Protein AF-A0A7R9JFX6-F1 (afdb_monomer_lite)

Sequence (101 aa):
MAGAFFQGQIEQPVRGLTSLITHQDVPVLVAINAHGVYIIDDIQCTLLLGLKYEEMSWDFAKPSQEDNLECLPCIFIQFMVLDILVLAFFARAALKWLLTT

Structure (mmCIF, N/CA/C/O backbone):
data_AF-A0A7R9JFX6-F1
#
_entry.id   AF-A0A7R9JFX6-F1
#
loop_
_atom_site.group_PDB
_atom_site.id
_atom_site.type_symbol
_atom_site.label_atom_id
_atom_site.label_alt_id
_atom_site.label_comp_id
_atom_site.label_asym_id
_atom_site.label_entity_id
_atom_site.label_seq_id
_atom_site.pdbx_PDB_ins_code
_atom_site.Cartn_x
_atom_site.Cartn_y
_atom_site.Cartn_z
_atom_site.occupancy
_atom_site.B_iso_or_equiv
_atom_site.auth_seq_id
_atom_site.auth_comp_id
_atom_site.auth_asym_id
_atom_site.auth_atom_id
_atom_site.pdbx_PDB_model_num
ATOM 1 N N . MET A 1 1 ? -19.668 -11.010 -3.578 1.00 52.00 1 MET A N 1
ATOM 2 C CA . MET A 1 1 ? -18.905 -9.795 -3.928 1.00 52.00 1 MET A CA 1
ATOM 3 C C . MET A 1 1 ? -17.453 -10.219 -4.043 1.00 52.00 1 MET A C 1
ATOM 5 O O . MET A 1 1 ? -16.956 -10.808 -3.093 1.00 52.00 1 MET A O 1
ATOM 9 N N . ALA A 1 2 ? -16.841 -10.077 -5.218 1.00 79.44 2 ALA A N 1
ATOM 10 C CA . ALA A 1 2 ? -15.463 -10.507 -5.446 1.00 79.44 2 ALA A CA 1
ATOM 11 C C . ALA A 1 2 ? -14.489 -9.406 -4.999 1.00 79.44 2 ALA A C 1
ATOM 13 O O . ALA A 1 2 ? -14.782 -8.223 -5.160 1.00 79.44 2 ALA A O 1
ATOM 14 N N . GLY A 1 3 ? -13.359 -9.807 -4.426 1.00 82.75 3 GLY A N 1
ATOM 15 C CA . GLY A 1 3 ? -12.227 -8.941 -4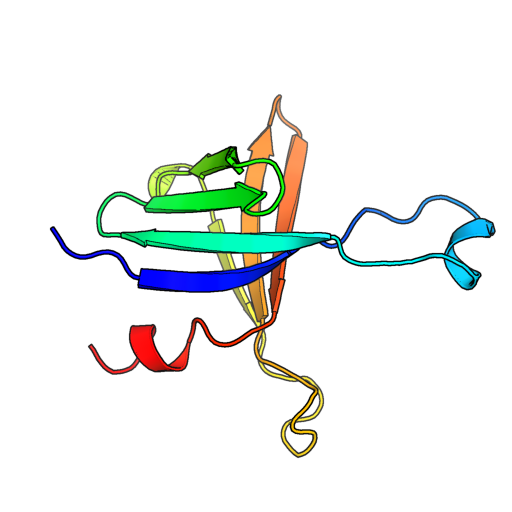.113 1.00 82.75 3 GLY A CA 1
ATOM 16 C C . GLY A 1 3 ? -10.953 -9.575 -4.656 1.00 82.75 3 GLY A C 1
ATOM 17 O O . GLY A 1 3 ? -10.898 -10.793 -4.835 1.00 82.75 3 GLY A O 1
ATOM 18 N N . ALA A 1 4 ? -9.958 -8.750 -4.945 1.00 87.50 4 ALA A N 1
ATOM 19 C CA . ALA A 1 4 ? -8.652 -9.186 -5.409 1.00 87.50 4 ALA A CA 1
ATOM 20 C C . ALA A 1 4 ? -7.618 -8.992 -4.299 1.00 87.50 4 ALA A C 1
ATOM 22 O O . ALA A 1 4 ? -7.708 -8.048 -3.514 1.00 87.50 4 ALA A O 1
ATOM 23 N N . PHE A 1 5 ? -6.643 -9.895 -4.249 1.00 87.56 5 PHE A N 1
ATOM 24 C CA . PHE A 1 5 ? -5.532 -9.844 -3.308 1.00 87.56 5 PHE A CA 1
ATOM 25 C C . PHE A 1 5 ? -4.225 -9.694 -4.081 1.00 87.56 5 PHE A C 1
ATOM 27 O O . PHE A 1 5 ? -4.014 -10.376 -5.086 1.00 87.56 5 PHE A O 1
ATOM 34 N N . PHE A 1 6 ? -3.352 -8.820 -3.597 1.00 85.94 6 PHE A N 1
ATOM 35 C CA . PHE A 1 6 ? -2.066 -8.500 -4.200 1.00 85.94 6 PHE A CA 1
ATOM 36 C C . PHE A 1 6 ? -0.978 -8.531 -3.138 1.00 85.94 6 PHE A C 1
ATOM 38 O O . PHE A 1 6 ? -1.218 -8.197 -1.983 1.00 85.94 6 PHE A O 1
ATOM 45 N N . GLN A 1 7 ? 0.226 -8.911 -3.541 1.00 84.62 7 GLN A N 1
ATOM 46 C CA . GLN A 1 7 ? 1.403 -8.748 -2.697 1.00 84.62 7 GLN A CA 1
ATOM 47 C C . GLN A 1 7 ? 1.872 -7.298 -2.804 1.00 84.62 7 GLN A C 1
ATOM 49 O O . GLN A 1 7 ? 1.953 -6.758 -3.906 1.00 84.62 7 GLN A O 1
ATOM 54 N N . GLY A 1 8 ? 2.156 -6.671 -1.672 1.00 80.88 8 GLY A N 1
ATOM 55 C CA . GLY A 1 8 ? 2.662 -5.309 -1.585 1.00 80.88 8 GLY A CA 1
ATOM 56 C C . GLY A 1 8 ? 3.750 -5.198 -0.528 1.00 80.88 8 GLY A C 1
ATOM 57 O O . GLY A 1 8 ? 4.117 -6.178 0.119 1.00 80.88 8 GLY A O 1
ATOM 58 N N . GLN A 1 9 ? 4.277 -3.992 -0.356 1.00 80.12 9 GLN A N 1
ATOM 59 C CA . GLN A 1 9 ? 5.323 -3.729 0.623 1.00 80.12 9 GLN A CA 1
ATOM 60 C C . GLN A 1 9 ? 5.183 -2.312 1.172 1.00 80.12 9 GLN A C 1
ATOM 62 O O . GLN A 1 9 ? 5.030 -1.388 0.386 1.00 80.12 9 GLN A O 1
ATOM 67 N N . ILE A 1 10 ? 5.237 -2.131 2.491 1.00 78.06 10 ILE A N 1
ATOM 68 C CA . ILE A 1 10 ? 5.211 -0.811 3.128 1.00 78.06 10 ILE A CA 1
ATOM 69 C C . ILE A 1 10 ? 6.646 -0.313 3.277 1.00 78.06 10 ILE A C 1
ATOM 71 O O . ILE A 1 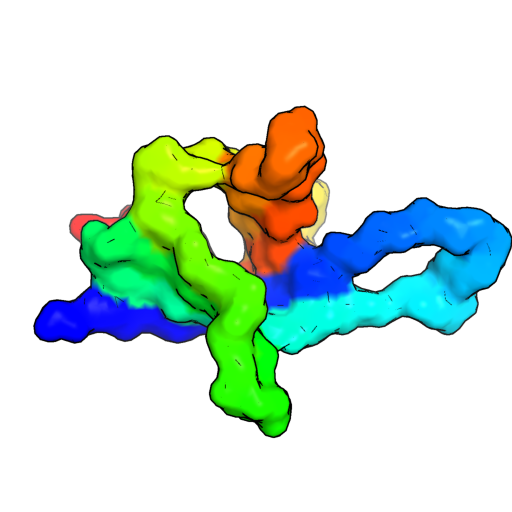10 ? 7.448 -0.919 3.992 1.00 78.06 10 ILE A O 1
ATOM 75 N N . GLU A 1 11 ? 6.941 0.826 2.655 1.00 73.19 11 GLU A N 1
ATOM 76 C CA . GLU A 1 11 ? 8.194 1.542 2.875 1.00 73.19 11 GLU A CA 1
ATOM 77 C C . GLU A 1 11 ? 8.148 2.255 4.235 1.00 73.19 11 GLU A C 1
ATOM 79 O O . GLU A 1 11 ? 7.256 3.063 4.509 1.00 73.19 11 GLU A O 1
ATOM 84 N N . GLN A 1 12 ? 9.104 1.952 5.115 1.00 67.88 12 GLN A N 1
ATOM 85 C CA . GLN A 1 12 ? 9.213 2.638 6.402 1.00 67.88 12 GLN A CA 1
ATOM 86 C C . GLN A 1 12 ? 10.041 3.924 6.272 1.00 67.88 12 GLN A C 1
ATOM 88 O O . GLN A 1 12 ? 11.092 3.913 5.622 1.00 67.88 12 GLN A O 1
ATOM 93 N N . PRO A 1 13 ? 9.638 5.023 6.941 1.00 59.22 13 PRO A N 1
ATOM 94 C CA . PRO A 1 13 ? 10.407 6.258 6.931 1.00 59.22 13 PRO A CA 1
ATOM 95 C C . PRO A 1 13 ? 11.785 6.038 7.561 1.00 59.22 13 PRO A C 1
ATOM 97 O O . PRO A 1 13 ? 11.913 5.674 8.731 1.00 59.22 13 PRO A O 1
ATOM 100 N N . VAL A 1 14 ? 12.832 6.319 6.793 1.00 57.03 14 VAL A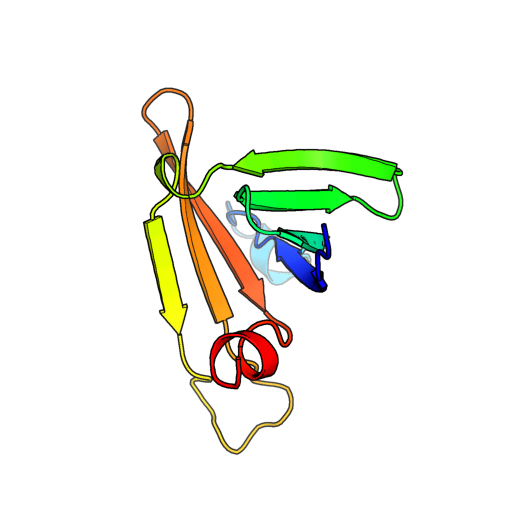 N 1
ATOM 101 C CA . VAL A 1 14 ? 14.219 6.203 7.247 1.00 57.03 14 VAL A CA 1
ATOM 102 C C . VAL A 1 14 ? 14.617 7.395 8.116 1.00 57.03 14 VAL A C 1
ATOM 104 O O . VAL A 1 14 ? 14.513 8.550 7.706 1.00 57.03 14 VAL A O 1
ATOM 107 N N . ARG A 1 15 ? 15.109 7.122 9.332 1.00 55.91 15 ARG A N 1
ATOM 108 C CA . ARG A 1 15 ? 15.707 8.127 10.226 1.00 55.91 15 ARG A CA 1
ATOM 109 C C . ARG A 1 15 ? 17.145 7.727 10.577 1.00 55.91 15 ARG A C 1
ATOM 111 O O . ARG A 1 15 ? 17.361 6.686 11.186 1.00 55.91 15 ARG A O 1
ATOM 118 N N . GLY A 1 16 ? 18.114 8.587 10.251 1.00 57.94 16 GLY A N 1
ATOM 119 C CA . GLY A 1 16 ? 19.512 8.475 10.698 1.00 57.94 16 GLY A CA 1
ATOM 120 C C . GLY A 1 16 ? 20.442 7.606 9.833 1.00 57.94 16 GLY A C 1
ATOM 121 O O . GLY A 1 16 ? 20.021 6.970 8.874 1.00 57.94 16 GLY A O 1
ATOM 122 N N . LEU A 1 17 ? 21.735 7.595 10.193 1.00 58.47 17 LEU A N 1
ATOM 123 C CA . LEU A 1 17 ? 22.836 6.926 9.466 1.00 58.47 17 LEU A CA 1
ATOM 124 C C . LEU A 1 17 ? 22.747 5.385 9.451 1.00 58.47 17 LEU A C 1
ATOM 126 O O . LEU A 1 17 ? 23.446 4.736 8.677 1.00 58.47 17 LEU A O 1
ATOM 130 N N . THR A 1 18 ? 21.889 4.791 10.283 1.00 53.97 18 THR A N 1
ATOM 131 C CA . THR A 1 18 ? 21.625 3.342 10.322 1.00 53.97 18 THR A CA 1
ATOM 132 C C . THR A 1 18 ? 20.791 2.847 9.135 1.00 53.97 18 THR A C 1
ATOM 134 O O . THR A 1 18 ? 20.702 1.640 8.924 1.00 53.97 18 THR A O 1
ATOM 137 N N . SER A 1 19 ? 20.229 3.752 8.321 1.00 52.84 19 SER A N 1
ATOM 138 C CA . SER A 1 19 ? 19.483 3.412 7.099 1.00 52.84 19 SER A CA 1
ATOM 139 C C . SER A 1 19 ? 20.309 2.664 6.048 1.00 52.84 19 SER A C 1
ATOM 141 O O . SER A 1 19 ? 19.742 1.962 5.218 1.00 52.84 19 SER A O 1
ATOM 143 N N . LEU A 1 20 ? 21.640 2.782 6.088 1.00 53.69 20 LEU A N 1
ATOM 144 C CA . LEU A 1 20 ? 22.540 2.215 5.080 1.00 53.69 20 LEU A CA 1
ATOM 145 C C . LEU A 1 20 ? 22.712 0.689 5.177 1.00 53.69 20 LEU A C 1
ATOM 147 O O . LEU A 1 20 ? 23.264 0.095 4.256 1.00 53.69 20 LEU A O 1
ATOM 151 N N . ILE A 1 21 ? 22.286 0.054 6.278 1.00 56.81 21 ILE A N 1
ATOM 152 C CA . ILE A 1 21 ? 22.590 -1.364 6.559 1.00 56.81 21 ILE A CA 1
ATOM 153 C C . ILE A 1 21 ? 21.320 -2.224 6.691 1.00 56.81 21 ILE A C 1
ATOM 155 O O . ILE A 1 21 ? 21.367 -3.417 6.405 1.00 56.81 21 ILE A O 1
ATOM 159 N N . THR A 1 22 ? 20.178 -1.652 7.090 1.00 52.50 22 THR A N 1
ATOM 160 C CA . THR A 1 22 ? 18.966 -2.430 7.424 1.00 52.50 22 THR A CA 1
ATOM 161 C C . THR A 1 22 ? 17.669 -1.755 6.969 1.00 52.50 22 THR A C 1
ATOM 163 O O . THR A 1 22 ? 16.714 -1.665 7.741 1.00 52.50 22 THR A O 1
ATOM 166 N N . HIS A 1 23 ? 17.618 -1.232 5.743 1.00 59.25 23 HIS A N 1
ATOM 167 C CA . HIS A 1 23 ? 16.338 -0.841 5.147 1.00 59.25 23 HIS A CA 1
ATOM 168 C C . HIS A 1 23 ? 15.690 -2.082 4.530 1.00 59.25 23 HIS A C 1
ATOM 170 O O . HIS A 1 23 ? 16.197 -2.639 3.559 1.00 59.25 23 HIS A O 1
ATOM 176 N N . GLN A 1 24 ? 14.627 -2.567 5.165 1.00 65.38 24 GLN A N 1
ATOM 177 C CA . GLN A 1 24 ? 13.784 -3.622 4.620 1.00 65.38 24 GLN A CA 1
ATOM 178 C C . GLN A 1 24 ? 12.349 -3.120 4.602 1.00 65.38 24 GLN A C 1
ATOM 180 O O . GLN A 1 24 ? 11.794 -2.772 5.646 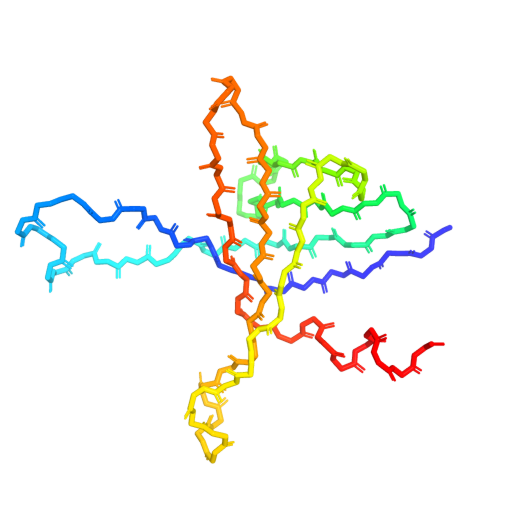1.00 65.38 24 GLN A O 1
ATOM 185 N N . ASP A 1 25 ? 11.769 -3.090 3.408 1.00 75.31 25 ASP A N 1
ATOM 186 C CA . ASP A 1 25 ? 10.338 -2.893 3.244 1.00 75.31 25 ASP A CA 1
ATOM 187 C C . ASP A 1 25 ? 9.582 -4.015 3.965 1.00 75.31 25 ASP A C 1
ATOM 189 O O . ASP A 1 25 ? 10.033 -5.164 4.017 1.00 75.31 25 ASP A O 1
ATOM 193 N N . VAL A 1 26 ? 8.421 -3.687 4.531 1.00 80.75 26 VAL A N 1
ATOM 194 C CA . VAL A 1 26 ? 7.584 -4.678 5.216 1.00 80.75 26 VAL A CA 1
ATOM 195 C C . VAL A 1 26 ? 6.651 -5.322 4.195 1.00 80.75 26 VAL A C 1
ATOM 197 O O . VAL A 1 26 ? 5.787 -4.611 3.679 1.00 80.75 26 VAL A O 1
ATOM 200 N N . PRO A 1 27 ? 6.771 -6.628 3.893 1.00 85.44 27 PRO A N 1
ATOM 201 C CA . PRO A 1 27 ? 5.841 -7.297 2.991 1.00 85.44 27 PRO A CA 1
ATOM 202 C C . PRO A 1 27 ? 4.439 -7.321 3.607 1.00 85.44 27 PRO A C 1
ATOM 204 O O . PRO A 1 27 ? 4.284 -7.543 4.806 1.00 85.44 27 PRO A O 1
ATOM 207 N N . VAL A 1 28 ? 3.422 -7.084 2.783 1.00 87.81 28 VAL A N 1
ATOM 208 C CA . VAL A 1 28 ? 2.014 -7.080 3.195 1.00 87.81 28 VAL A CA 1
ATOM 209 C C . VAL A 1 28 ? 1.128 -7.652 2.098 1.00 87.81 28 VAL A C 1
ATOM 211 O O . VAL A 1 28 ? 1.440 -7.567 0.908 1.00 87.81 28 VAL A O 1
ATOM 214 N N . LEU A 1 29 ? -0.036 -8.159 2.488 1.00 90.25 29 LEU A N 1
ATOM 215 C CA . LEU A 1 29 ? -1.107 -8.497 1.566 1.00 90.25 29 LEU A CA 1
ATOM 216 C C . LEU A 1 29 ? -2.067 -7.308 1.430 1.00 90.25 29 LEU A C 1
ATOM 218 O O . LEU A 1 29 ? -2.566 -6.766 2.415 1.00 90.25 29 LEU A O 1
ATOM 222 N N . VAL A 1 30 ? -2.353 -6.916 0.195 1.00 89.12 30 VAL A N 1
ATOM 223 C CA . VAL A 1 30 ? -3.273 -5.830 -0.147 1.00 89.12 30 VAL A CA 1
ATOM 224 C C . VAL A 1 30 ? -4.551 -6.433 -0.704 1.00 89.12 30 VAL A C 1
ATOM 226 O O . VAL A 1 30 ? -4.528 -7.070 -1.756 1.00 89.12 30 VAL A O 1
ATOM 229 N N . ALA A 1 31 ? -5.675 -6.221 -0.031 1.00 91.31 31 ALA A N 1
ATOM 230 C CA . ALA A 1 31 ? -6.985 -6.601 -0.537 1.00 91.31 31 ALA A CA 1
ATOM 231 C C . ALA A 1 31 ? -7.713 -5.378 -1.101 1.00 91.31 31 ALA A C 1
ATOM 233 O O . ALA A 1 31 ? -7.781 -4.334 -0.455 1.00 91.31 31 ALA A O 1
ATOM 234 N N . ILE A 1 32 ? -8.285 -5.519 -2.295 1.00 90.06 32 ILE A N 1
ATOM 235 C CA . ILE A 1 32 ? -9.070 -4.477 -2.962 1.00 90.06 32 ILE A CA 1
ATOM 236 C C . ILE A 1 32 ? -10.426 -5.061 -3.341 1.00 90.06 32 ILE A C 1
ATOM 238 O O . ILE A 1 32 ? -10.515 -6.136 -3.938 1.00 90.06 32 ILE A O 1
ATOM 242 N N . ASN A 1 33 ? -11.499 -4.360 -2.999 1.00 90.75 33 ASN A N 1
ATOM 243 C CA . ASN A 1 33 ? -12.856 -4.726 -3.390 1.00 90.75 33 ASN A CA 1
ATOM 244 C C . ASN A 1 33 ? -13.695 -3.465 -3.646 1.00 90.75 33 ASN A C 1
ATOM 246 O O . ASN A 1 33 ? -13.193 -2.351 -3.578 1.00 90.75 33 ASN A O 1
ATOM 250 N N . ALA A 1 34 ? -14.991 -3.632 -3.909 1.00 91.31 34 ALA A N 1
ATOM 251 C CA . ALA A 1 34 ? -15.890 -2.514 -4.197 1.00 91.31 34 ALA A CA 1
ATOM 252 C C . ALA A 1 34 ? -16.031 -1.475 -3.059 1.00 91.31 34 ALA A C 1
ATOM 254 O O . ALA A 1 34 ? -16.555 -0.392 -3.299 1.00 91.31 34 ALA A O 1
ATOM 255 N N . HIS A 1 35 ? -15.604 -1.791 -1.834 1.00 94.06 35 HIS A N 1
ATOM 256 C CA . HIS A 1 35 ? -15.707 -0.908 -0.673 1.00 94.06 35 HIS A CA 1
ATOM 257 C C . HIS A 1 35 ? -14.426 -0.121 -0.384 1.00 94.06 35 HIS A C 1
ATOM 259 O O . HIS A 1 35 ? -14.510 0.941 0.232 1.00 94.06 35 HIS A O 1
ATOM 265 N N . GLY A 1 36 ? -13.260 -0.614 -0.802 1.00 92.44 36 GLY A N 1
ATOM 266 C CA . GLY A 1 36 ? -11.999 0.054 -0.506 1.00 92.44 36 GLY A CA 1
ATOM 267 C C . GLY A 1 36 ? -10.776 -0.848 -0.579 1.00 92.44 36 GLY A C 1
ATOM 268 O O . GLY A 1 36 ? -10.783 -1.907 -1.218 1.00 92.44 36 GLY A O 1
ATOM 269 N N . VAL A 1 37 ? -9.720 -0.392 0.093 1.00 91.75 37 VAL A N 1
ATOM 270 C CA . VAL A 1 37 ? -8.406 -1.032 0.158 1.00 91.75 37 VAL A CA 1
ATOM 271 C C . VAL A 1 37 ? -8.077 -1.400 1.598 1.00 91.75 37 VAL A C 1
ATOM 273 O O . VAL A 1 37 ? -8.302 -0.622 2.525 1.00 91.75 37 VAL A O 1
ATOM 276 N N . TYR A 1 38 ? -7.525 -2.594 1.779 1.00 91.56 38 TYR A N 1
ATOM 277 C CA . TYR A 1 38 ? -7.201 -3.161 3.080 1.00 91.56 38 TYR A CA 1
ATOM 278 C C . TYR A 1 38 ? -5.783 -3.716 3.063 1.00 91.56 38 TYR A C 1
ATOM 280 O O . TYR A 1 38 ? -5.423 -4.465 2.155 1.00 91.56 38 TYR A O 1
ATOM 288 N N . ILE A 1 39 ? -4.990 -3.357 4.066 1.00 90.06 39 ILE A N 1
ATOM 289 C CA . ILE A 1 39 ? -3.602 -3.786 4.220 1.00 90.06 39 ILE A CA 1
ATOM 290 C C . ILE A 1 39 ? -3.535 -4.778 5.366 1.00 90.06 39 ILE A C 1
ATOM 292 O O . ILE A 1 39 ? -3.983 -4.487 6.475 1.00 90.06 39 ILE A O 1
ATOM 296 N N . ILE A 1 40 ? -2.998 -5.955 5.084 1.00 91.94 40 ILE A N 1
ATOM 297 C CA . ILE A 1 40 ? -3.016 -7.109 5.971 1.00 91.94 40 ILE A CA 1
ATOM 298 C C . ILE A 1 40 ? -1.573 -7.577 6.162 1.00 91.94 40 ILE A C 1
ATOM 300 O O . ILE A 1 40 ? -0.854 -7.791 5.188 1.00 91.94 40 ILE A O 1
ATOM 304 N N . ASP A 1 41 ? -1.164 -7.753 7.414 1.00 90.81 41 ASP A N 1
ATOM 305 C CA . ASP A 1 41 ? -0.008 -8.580 7.756 1.00 90.81 41 ASP A CA 1
ATOM 306 C C . ASP A 1 41 ? -0.477 -10.038 7.705 1.00 90.81 41 ASP A C 1
ATOM 308 O O . ASP A 1 41 ? -1.253 -10.479 8.560 1.00 90.81 41 ASP A O 1
ATOM 312 N N . ASP A 1 42 ? -0.095 -10.763 6.655 1.00 87.12 42 ASP A N 1
ATOM 313 C CA . ASP A 1 42 ? -0.526 -12.143 6.426 1.00 87.12 42 ASP A CA 1
ATOM 314 C C . ASP A 1 42 ? 0.230 -13.150 7.300 1.00 87.12 42 ASP A C 1
ATOM 316 O O . ASP A 1 42 ? -0.300 -14.222 7.590 1.00 87.12 42 ASP A O 1
ATOM 320 N N . ILE A 1 43 ? 1.416 -12.785 7.792 1.00 88.50 43 ILE A N 1
ATOM 321 C CA . ILE A 1 43 ? 2.185 -13.590 8.745 1.00 88.50 43 ILE A CA 1
ATOM 322 C C . ILE A 1 43 ? 1.519 -13.535 10.124 1.00 88.50 43 ILE A C 1
ATOM 324 O O . ILE A 1 43 ? 1.366 -14.563 10.785 1.00 88.50 43 ILE A O 1
ATOM 328 N N . GLN A 1 44 ? 1.106 -12.342 10.562 1.00 90.94 44 GLN A N 1
ATOM 329 C CA . GLN A 1 44 ? 0.445 -12.125 11.854 1.00 90.94 44 GLN A CA 1
ATOM 330 C C . GLN A 1 44 ? -1.085 -12.213 11.784 1.00 90.94 44 GLN A C 1
ATOM 332 O O . GLN A 1 44 ? -1.757 -12.010 12.798 1.00 90.94 44 GLN A O 1
ATOM 337 N N . CYS A 1 45 ? -1.655 -12.491 10.609 1.00 89.25 45 CYS A N 1
ATOM 338 C CA . CYS A 1 45 ? -3.100 -12.536 10.363 1.00 89.25 45 CYS A CA 1
ATOM 339 C C . CYS A 1 45 ? -3.848 -11.287 10.876 1.00 89.25 45 CYS A C 1
ATOM 341 O O . CYS A 1 45 ? -4.946 -11.397 11.426 1.00 89.25 45 CYS A O 1
ATOM 343 N N . THR A 1 46 ? -3.254 -10.100 10.726 1.00 93.19 46 THR A N 1
ATOM 344 C CA . THR A 1 46 ? -3.764 -8.853 11.319 1.00 93.19 46 THR A CA 1
ATOM 345 C C . THR A 1 46 ? -4.085 -7.816 10.246 1.00 93.19 46 THR A C 1
ATOM 347 O O . THR A 1 46 ? -3.281 -7.556 9.354 1.00 93.19 46 THR A O 1
ATOM 350 N N . LEU A 1 47 ? -5.262 -7.187 10.342 1.00 92.62 47 LEU A N 1
ATOM 351 C CA . LEU A 1 47 ? -5.620 -6.034 9.513 1.00 92.62 47 LEU A CA 1
ATOM 352 C C . LEU A 1 47 ? -4.888 -4.792 10.039 1.00 92.62 47 LEU A C 1
ATOM 354 O O . LEU A 1 47 ? -5.200 -4.306 11.123 1.00 92.62 47 LEU A O 1
ATOM 358 N N . LEU A 1 48 ? -3.934 -4.283 9.264 1.00 89.44 48 LEU A N 1
ATOM 359 C CA . LEU A 1 48 ? -3.132 -3.110 9.612 1.00 89.44 48 LEU A CA 1
ATOM 360 C C . LEU A 1 48 ? -3.869 -1.802 9.309 1.00 89.44 48 LEU A C 1
ATOM 362 O O . LEU A 1 48 ? -3.791 -0.850 10.081 1.00 89.44 48 LEU A O 1
ATOM 366 N N . LEU A 1 49 ? -4.568 -1.749 8.172 1.00 89.56 49 LEU A N 1
ATOM 367 C CA . LEU A 1 49 ? -5.227 -0.541 7.679 1.00 89.56 49 LEU A CA 1
ATOM 368 C C . LEU A 1 49 ? -6.418 -0.907 6.794 1.00 89.56 49 LEU A C 1
ATOM 370 O O . LEU A 1 49 ? -6.320 -1.808 5.967 1.00 89.56 49 LEU A O 1
ATOM 374 N N . GLY A 1 50 ? -7.528 -0.190 6.938 1.00 92.12 50 GLY A N 1
ATOM 375 C CA . GLY A 1 50 ? -8.663 -0.253 6.022 1.00 92.12 50 GLY A CA 1
ATOM 376 C C . GLY A 1 50 ? -9.076 1.159 5.646 1.00 92.12 50 GLY A C 1
ATOM 377 O O . GLY A 1 50 ? -9.321 1.968 6.535 1.00 92.12 50 GLY A O 1
ATOM 378 N N . LEU A 1 51 ? -9.127 1.441 4.348 1.00 92.38 51 LEU A N 1
ATOM 379 C CA . LEU A 1 51 ? -9.478 2.747 3.805 1.00 92.38 51 LEU A CA 1
ATOM 380 C C . LEU A 1 51 ? -10.583 2.581 2.773 1.00 92.38 51 LEU A C 1
ATOM 382 O O . LEU A 1 51 ? -10.449 1.812 1.815 1.00 92.38 51 LEU A O 1
ATOM 386 N N . LYS A 1 52 ? -11.665 3.336 2.933 1.00 94.06 52 LYS A N 1
ATOM 387 C CA . LYS A 1 52 ? -12.610 3.563 1.843 1.00 94.06 52 LYS A CA 1
ATOM 388 C C . LYS A 1 52 ? -11.973 4.460 0.790 1.00 94.06 52 LYS A C 1
ATOM 390 O O . LYS A 1 52 ? -11.087 5.258 1.081 1.00 94.06 52 LYS A O 1
ATOM 395 N N . TYR A 1 53 ? -12.493 4.400 -0.431 1.00 91.00 53 TYR A N 1
ATOM 396 C CA . TYR A 1 53 ? -12.009 5.251 -1.521 1.00 91.00 53 TYR A CA 1
ATOM 397 C C . TYR A 1 53 ? -12.143 6.755 -1.240 1.00 91.00 53 TYR A C 1
ATOM 399 O O . TYR A 1 53 ? -11.331 7.530 -1.720 1.00 91.00 53 TYR A O 1
ATOM 407 N N . GLU A 1 54 ? -13.131 7.167 -0.445 1.00 93.56 54 GLU A N 1
ATOM 408 C CA . GLU A 1 54 ? -13.327 8.563 -0.023 1.00 93.56 54 GLU A CA 1
ATOM 409 C C . GLU A 1 54 ? -12.361 9.033 1.082 1.00 93.56 54 GLU A C 1
ATOM 411 O O . GLU A 1 54 ? -12.240 10.232 1.320 1.00 93.56 54 GLU A O 1
ATOM 416 N N . GLU A 1 55 ? -11.666 8.108 1.750 1.00 91.75 55 GLU A N 1
ATOM 417 C CA . GLU A 1 55 ? -10.744 8.387 2.863 1.00 91.75 55 GLU A CA 1
ATOM 418 C C . GLU A 1 55 ? -9.282 8.492 2.402 1.00 91.75 55 GLU A C 1
ATOM 420 O O . GLU A 1 55 ? -8.384 8.724 3.216 1.00 91.75 55 GLU A O 1
ATOM 425 N N . MET A 1 56 ? -9.030 8.311 1.103 1.00 90.38 56 MET A N 1
ATOM 426 C CA . MET A 1 56 ? -7.687 8.295 0.546 1.00 90.38 56 MET A CA 1
ATOM 427 C C . MET A 1 56 ? -7.606 8.933 -0.840 1.00 90.38 56 MET A C 1
ATOM 429 O O . MET A 1 56 ? -8.517 8.833 -1.658 1.00 90.38 56 MET A O 1
ATOM 433 N N . SER A 1 57 ? -6.452 9.518 -1.125 1.00 89.75 57 SER A N 1
ATOM 434 C CA . SER A 1 57 ? -6.010 9.833 -2.479 1.00 89.75 57 SER A CA 1
ATOM 435 C C . SER A 1 57 ? -5.048 8.750 -2.947 1.00 89.75 57 SER A C 1
ATOM 437 O O . SER A 1 57 ? -4.355 8.135 -2.135 1.00 89.75 57 SER A O 1
ATOM 439 N N . TRP A 1 58 ? -4.974 8.517 -4.252 1.00 87.69 58 TRP A N 1
ATOM 440 C CA . TRP A 1 58 ? -4.010 7.579 -4.810 1.00 87.69 58 TRP A CA 1
ATOM 441 C C . TRP A 1 58 ? -3.327 8.153 -6.044 1.00 87.69 58 TRP A C 1
ATOM 443 O O . TRP A 1 58 ? -3.910 8.967 -6.759 1.00 87.69 58 TRP A O 1
ATOM 453 N N . ASP A 1 59 ? -2.093 7.720 -6.279 1.00 86.00 59 ASP A N 1
ATOM 454 C CA . ASP A 1 59 ? -1.333 8.044 -7.481 1.00 86.00 59 ASP A CA 1
ATOM 455 C C . ASP A 1 59 ? -0.630 6.796 -8.019 1.00 86.00 59 ASP A C 1
ATOM 457 O O . ASP A 1 59 ? -0.300 5.868 -7.274 1.00 86.00 59 ASP A O 1
ATOM 461 N N . PHE A 1 60 ? -0.418 6.764 -9.328 1.00 83.75 60 PHE A N 1
ATOM 462 C CA . PHE A 1 60 ? 0.241 5.675 -10.024 1.00 83.75 60 PHE A CA 1
ATOM 463 C C . PHE A 1 60 ? 1.593 6.132 -10.566 1.00 83.75 60 PHE A C 1
ATOM 465 O O . PHE A 1 60 ? 1.666 7.027 -11.407 1.00 83.75 60 PHE A O 1
ATOM 472 N N . ALA A 1 61 ? 2.659 5.438 -10.171 1.00 81.62 61 ALA A N 1
ATOM 473 C CA . ALA A 1 61 ? 3.970 5.622 -10.771 1.00 81.62 61 ALA A CA 1
ATOM 474 C C . ALA A 1 61 ? 4.337 4.442 -11.665 1.00 81.62 61 ALA A C 1
ATOM 476 O O . ALA A 1 61 ? 4.342 3.273 -11.259 1.00 81.62 61 ALA A O 1
ATOM 477 N N . LYS A 1 62 ? 4.709 4.783 -12.899 1.00 81.56 62 LYS A N 1
ATOM 478 C CA . LYS A 1 62 ? 5.361 3.848 -13.808 1.00 81.56 62 LYS A CA 1
ATOM 479 C C . LYS A 1 62 ? 6.727 3.433 -13.253 1.00 81.56 62 LYS A C 1
ATOM 481 O O . LYS A 1 62 ? 7.364 4.235 -12.566 1.00 81.56 62 LYS A O 1
ATOM 486 N N . PRO A 1 63 ? 7.201 2.225 -13.600 1.00 82.06 63 PRO A N 1
ATOM 487 C CA . PRO A 1 63 ? 8.603 1.874 -13.433 1.00 82.06 63 PRO A CA 1
ATOM 488 C C . PRO A 1 63 ? 9.509 2.981 -13.965 1.00 82.06 63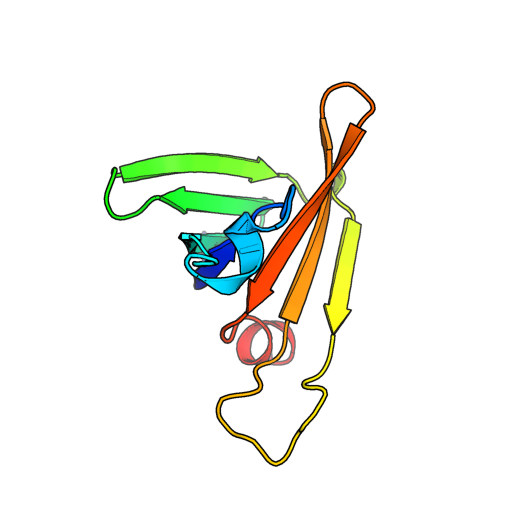 PRO A C 1
ATOM 490 O O . PRO A 1 63 ? 9.338 3.436 -15.094 1.00 82.06 63 PRO A O 1
ATOM 493 N N . SER A 1 64 ? 10.493 3.399 -13.174 1.00 81.38 64 SER A N 1
ATOM 494 C CA . SER A 1 64 ? 11.516 4.339 -13.645 1.00 81.38 64 SER A CA 1
ATOM 495 C C . SER A 1 64 ? 12.453 3.702 -14.678 1.00 81.38 64 SER A C 1
ATOM 497 O O . SER A 1 64 ? 13.097 4.413 -15.446 1.00 81.38 64 SER A O 1
ATOM 499 N N . GLN A 1 65 ? 12.515 2.367 -14.711 1.00 83.25 65 GLN A N 1
ATOM 500 C CA . GLN A 1 65 ? 13.270 1.566 -15.670 1.00 83.25 65 GLN A CA 1
ATOM 501 C C . GLN A 1 65 ? 12.343 0.511 -16.289 1.00 83.25 65 GLN A C 1
ATOM 503 O O . GLN A 1 65 ? 12.266 -0.607 -15.790 1.00 83.25 65 GLN A O 1
ATOM 508 N N . GLU A 1 66 ? 11.630 0.859 -17.364 1.00 79.81 66 GLU A N 1
ATOM 509 C CA . GLU A 1 66 ? 10.637 -0.032 -17.997 1.00 79.81 66 GLU A CA 1
ATOM 510 C C . GLU A 1 66 ? 11.238 -1.354 -18.521 1.00 79.81 66 GLU A C 1
ATOM 512 O O . GLU A 1 66 ? 10.558 -2.378 -18.511 1.00 79.81 66 GLU A O 1
ATOM 517 N N . ASP A 1 67 ? 12.520 -1.360 -18.905 1.00 84.62 67 ASP A N 1
ATOM 518 C CA . ASP A 1 67 ? 13.230 -2.562 -19.376 1.00 84.62 67 ASP A CA 1
ATOM 519 C C . ASP A 1 67 ? 13.691 -3.491 -18.235 1.00 84.62 67 ASP A C 1
ATOM 521 O O . ASP A 1 67 ? 14.117 -4.624 -18.473 1.00 84.62 67 ASP A O 1
ATOM 525 N N . ASN A 1 68 ? 13.628 -3.027 -16.983 1.00 79.81 68 ASN A N 1
ATOM 526 C CA . ASN A 1 68 ? 14.009 -3.812 -15.818 1.00 79.81 68 ASN A CA 1
ATOM 527 C C . ASN A 1 68 ? 12.774 -4.505 -15.229 1.00 79.81 68 ASN A C 1
ATOM 529 O O . ASN A 1 68 ? 11.933 -3.866 -14.605 1.00 79.81 68 ASN A O 1
ATOM 533 N N . LEU A 1 69 ? 12.707 -5.831 -15.366 1.00 76.62 69 LEU A N 1
ATOM 534 C CA . LEU A 1 69 ? 11.589 -6.651 -14.879 1.00 76.62 69 LEU A CA 1
ATOM 535 C C . LEU A 1 69 ? 11.381 -6.582 -13.356 1.00 76.62 69 LEU A C 1
ATOM 537 O O . LEU A 1 69 ? 10.278 -6.851 -12.885 1.00 76.62 69 LEU A O 1
ATOM 541 N N . GLU A 1 70 ? 12.410 -6.202 -12.597 1.00 75.88 70 GLU A N 1
ATOM 542 C CA . GLU A 1 70 ? 12.316 -5.999 -11.147 1.00 75.88 70 GLU A CA 1
ATOM 543 C C . GLU A 1 70 ? 11.922 -4.560 -10.775 1.00 75.88 70 GLU A C 1
ATOM 545 O O . GLU A 1 70 ? 11.561 -4.293 -9.628 1.00 75.88 70 GLU A O 1
ATOM 550 N N . CYS A 1 71 ? 11.949 -3.623 -11.729 1.00 75.44 71 CYS A N 1
ATOM 551 C CA . CYS A 1 71 ? 11.423 -2.277 -11.541 1.00 75.44 71 CYS A CA 1
ATOM 552 C C . CYS A 1 71 ? 9.918 -2.305 -11.812 1.00 75.44 71 CYS A C 1
ATOM 554 O O . CYS A 1 71 ? 9.456 -2.259 -12.950 1.00 75.44 71 CYS A O 1
ATOM 556 N N . LEU A 1 72 ? 9.135 -2.450 -10.749 1.00 75.44 72 LEU A N 1
ATOM 557 C CA . LEU A 1 72 ? 7.705 -2.701 -10.867 1.00 75.44 72 LEU A CA 1
ATOM 558 C C . LEU A 1 72 ? 6.874 -1.418 -10.755 1.00 75.44 72 LEU A C 1
ATOM 560 O O . LEU A 1 72 ? 7.292 -0.458 -10.109 1.00 75.44 72 LEU A O 1
ATOM 564 N N . PRO A 1 73 ? 5.679 -1.386 -11.375 1.00 77.44 73 PRO A N 1
ATOM 565 C CA . PRO A 1 73 ? 4.727 -0.303 -11.180 1.00 77.44 73 PRO A CA 1
ATOM 566 C C . PRO A 1 73 ? 4.343 -0.167 -9.710 1.00 77.44 73 PRO A C 1
ATOM 568 O O . PRO A 1 73 ? 4.230 -1.170 -8.996 1.00 77.44 73 PRO A O 1
ATOM 571 N N . CYS A 1 74 ? 4.081 1.069 -9.302 1.00 76.94 74 CYS A N 1
ATOM 572 C CA . CYS A 1 74 ? 3.831 1.415 -7.914 1.00 76.94 74 CYS A CA 1
ATOM 573 C C . CYS A 1 74 ? 2.524 2.191 -7.766 1.00 76.94 74 CYS A C 1
ATOM 575 O O . CYS A 1 74 ? 2.213 3.052 -8.590 1.00 76.94 74 CYS A O 1
ATOM 577 N N . ILE A 1 75 ? 1.773 1.898 -6.707 1.00 80.69 75 ILE A N 1
ATOM 578 C CA . ILE A 1 75 ? 0.632 2.711 -6.281 1.00 80.69 75 ILE A CA 1
ATOM 579 C C . ILE A 1 75 ? 1.007 3.395 -4.977 1.00 80.69 75 ILE A C 1
ATOM 581 O O . ILE A 1 75 ? 1.457 2.752 -4.030 1.00 80.69 75 ILE A O 1
ATOM 585 N N . PHE A 1 76 ? 0.797 4.700 -4.941 1.00 81.44 76 PHE A N 1
ATOM 586 C CA . PHE A 1 76 ? 0.903 5.514 -3.748 1.00 81.44 76 PHE A CA 1
ATOM 587 C C . PHE A 1 76 ? -0.495 5.739 -3.199 1.00 81.44 76 PHE A C 1
ATOM 589 O O . PHE A 1 76 ? -1.366 6.192 -3.932 1.00 81.44 76 PHE A O 1
ATOM 596 N N . ILE A 1 77 ? -0.712 5.439 -1.924 1.00 83.56 77 ILE A N 1
ATOM 597 C CA . ILE A 1 77 ? -1.945 5.762 -1.210 1.00 83.56 77 ILE A CA 1
ATOM 598 C C . ILE A 1 77 ? -1.623 6.813 -0.161 1.00 83.56 77 ILE A C 1
ATOM 600 O O . ILE A 1 77 ? -0.712 6.651 0.644 1.00 83.56 77 ILE A O 1
ATOM 604 N N . GLN A 1 78 ? -2.385 7.892 -0.178 1.00 86.06 78 GLN A N 1
ATOM 605 C CA . GLN A 1 78 ? -2.275 9.016 0.731 1.00 86.06 78 GLN A CA 1
ATOM 606 C C . GLN A 1 78 ? -3.542 9.100 1.563 1.00 86.06 78 GLN A C 1
ATOM 608 O O . GLN A 1 78 ? -4.636 9.173 1.013 1.00 86.06 78 GLN A O 1
ATOM 613 N N . PHE A 1 79 ? -3.403 9.117 2.881 1.00 88.00 79 PHE A N 1
ATOM 614 C CA . PHE A 1 79 ? -4.531 9.234 3.801 1.00 88.00 79 PHE A CA 1
ATOM 615 C C . PHE A 1 79 ? -4.142 10.091 5.004 1.00 88.00 79 PHE A C 1
ATOM 617 O O . PHE A 1 79 ? -2.958 10.289 5.284 1.00 88.00 79 PHE A O 1
ATOM 624 N N . MET A 1 80 ? -5.136 10.634 5.705 1.00 84.69 80 MET A N 1
ATOM 625 C CA . MET A 1 80 ? -4.896 11.447 6.897 1.00 84.69 80 MET A CA 1
ATOM 626 C C . MET A 1 80 ? -5.063 10.620 8.168 1.00 84.69 80 MET A C 1
ATOM 628 O O . MET A 1 80 ? -6.076 9.952 8.359 1.00 84.69 80 MET A O 1
ATOM 632 N N . VAL A 1 81 ? -4.084 10.718 9.066 1.00 78.38 81 VAL A N 1
ATOM 633 C CA . VAL A 1 81 ? -4.136 10.153 10.418 1.00 78.38 81 VAL A CA 1
ATOM 634 C C . VAL A 1 81 ? -3.827 11.262 11.404 1.00 78.38 81 VAL A C 1
ATOM 636 O O . VAL A 1 81 ? -2.704 11.752 11.422 1.00 78.38 81 VAL A O 1
ATOM 639 N N . LEU A 1 82 ? -4.798 11.646 12.239 1.00 79.94 82 LEU A N 1
ATOM 640 C CA . LEU A 1 82 ? -4.603 12.687 13.262 1.00 79.94 82 LEU A CA 1
ATOM 641 C C . LEU A 1 82 ? -3.968 13.970 12.675 1.00 79.94 82 LEU A C 1
ATOM 643 O O . LEU A 1 82 ? -2.986 14.477 13.209 1.00 79.94 82 LEU A O 1
ATOM 647 N N . ASP A 1 83 ? -4.485 14.431 11.531 1.00 72.88 83 ASP A N 1
ATOM 648 C CA . ASP A 1 83 ? -3.985 15.585 10.759 1.00 72.88 83 ASP A CA 1
ATOM 649 C C . ASP A 1 83 ? -2.578 15.429 10.139 1.00 72.88 83 ASP A C 1
ATOM 651 O O . ASP A 1 83 ? -2.009 16.390 9.618 1.00 72.88 83 ASP A O 1
ATOM 655 N N . ILE A 1 84 ? -2.014 14.217 10.132 1.00 64.38 84 ILE A N 1
ATOM 656 C CA . ILE A 1 84 ? -0.747 13.888 9.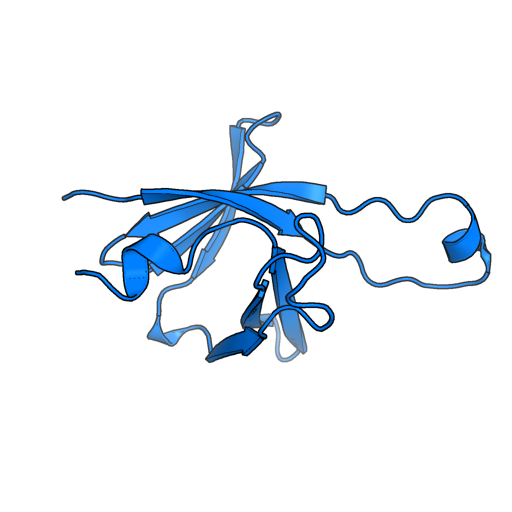467 1.00 64.38 84 ILE A CA 1
ATOM 657 C C . ILE A 1 84 ? -1.035 13.137 8.165 1.00 64.38 84 ILE A C 1
ATOM 659 O O . ILE A 1 84 ? -1.699 12.099 8.169 1.00 64.38 84 ILE A O 1
ATOM 663 N N . LEU A 1 85 ? -0.500 13.643 7.049 1.00 67.12 85 LEU A N 1
ATOM 664 C CA . LEU A 1 85 ? -0.513 12.941 5.766 1.00 67.12 85 LEU A CA 1
ATOM 665 C C . LEU A 1 85 ? 0.430 11.735 5.833 1.00 67.12 85 LEU A C 1
ATOM 667 O O . LEU A 1 85 ? 1.640 11.895 6.008 1.00 67.12 85 LEU A O 1
ATOM 671 N N . VAL A 1 86 ? -0.121 10.538 5.668 1.00 70.31 86 VAL A N 1
ATOM 672 C CA . VAL A 1 86 ? 0.632 9.286 5.597 1.00 70.31 86 VAL A CA 1
ATOM 673 C C . VAL A 1 86 ? 0.617 8.785 4.158 1.00 70.31 86 VAL A C 1
ATOM 675 O O . VAL A 1 86 ? -0.440 8.726 3.530 1.00 70.31 86 VAL A O 1
ATOM 678 N N . LEU A 1 87 ? 1.796 8.430 3.642 1.00 63.03 87 LEU A N 1
ATOM 679 C CA . LEU A 1 87 ? 1.988 7.836 2.321 1.00 63.03 87 LEU A CA 1
ATOM 680 C C . LEU A 1 87 ? 2.299 6.346 2.491 1.00 63.03 87 LEU A C 1
ATOM 682 O O . LEU A 1 87 ? 3.294 5.995 3.120 1.00 63.03 87 LEU A O 1
ATOM 686 N N . ALA A 1 88 ? 1.464 5.480 1.929 1.00 65.94 88 ALA A N 1
ATOM 687 C CA . ALA A 1 88 ? 1.731 4.056 1.794 1.00 65.94 88 ALA A CA 1
ATOM 688 C C . ALA A 1 88 ? 2.099 3.745 0.340 1.00 65.94 88 ALA A C 1
ATOM 690 O O . ALA A 1 88 ? 1.413 4.167 -0.591 1.00 65.94 88 ALA A O 1
ATOM 691 N N . PHE A 1 89 ? 3.192 3.016 0.153 1.00 65.50 89 PHE A N 1
ATOM 692 C CA . PHE A 1 89 ? 3.670 2.555 -1.145 1.00 65.50 89 PHE A CA 1
ATOM 693 C C . PHE A 1 89 ? 3.238 1.106 -1.368 1.00 65.50 89 PHE A C 1
ATOM 695 O O . PHE A 1 89 ? 3.172 0.340 -0.416 1.00 65.50 89 PHE A O 1
ATOM 702 N N . PHE A 1 90 ? 2.947 0.719 -2.609 1.00 67.56 90 PHE A N 1
ATOM 703 C CA . PHE A 1 90 ? 2.713 -0.675 -2.987 1.00 67.56 90 PHE A CA 1
ATOM 704 C C . PHE A 1 90 ? 3.404 -0.961 -4.316 1.00 67.56 90 PHE A C 1
ATOM 706 O O . PHE A 1 90 ? 2.941 -0.506 -5.363 1.00 67.56 90 PHE A O 1
ATOM 713 N N . ALA A 1 91 ? 4.480 -1.744 -4.287 1.00 61.06 91 ALA A N 1
ATOM 714 C CA . ALA A 1 91 ? 5.089 -2.318 -5.481 1.00 61.06 91 ALA A CA 1
ATOM 715 C C . ALA A 1 91 ? 4.752 -3.810 -5.565 1.00 61.06 91 ALA A C 1
ATOM 717 O O . ALA A 1 91 ? 4.998 -4.540 -4.610 1.00 61.06 91 ALA A O 1
ATOM 718 N N . ARG A 1 92 ? 4.242 -4.218 -6.739 1.00 60.28 92 ARG A N 1
ATOM 719 C CA . ARG A 1 92 ? 3.859 -5.574 -7.217 1.00 60.28 92 ARG A CA 1
ATOM 720 C C . ARG A 1 92 ? 2.380 -5.689 -7.639 1.00 60.28 92 ARG A C 1
ATOM 722 O O . ARG A 1 92 ? 1.481 -6.066 -6.905 1.00 60.28 92 ARG A O 1
ATOM 729 N N . ALA A 1 93 ? 2.191 -5.434 -8.939 1.00 54.22 93 ALA A N 1
ATOM 730 C CA . ALA A 1 93 ? 1.185 -6.031 -9.831 1.00 54.22 93 ALA A CA 1
ATOM 731 C C . ALA A 1 93 ? -0.323 -5.746 -9.625 1.00 54.22 93 ALA A C 1
ATOM 733 O O . ALA A 1 93 ? -1.144 -6.491 -10.159 1.00 54.22 93 ALA A O 1
ATOM 734 N N . ALA A 1 94 ? -0.725 -4.639 -8.997 1.00 49.31 94 ALA A N 1
ATOM 735 C CA . ALA A 1 94 ? -2.148 -4.260 -8.947 1.00 49.31 94 ALA A CA 1
ATOM 736 C C . ALA A 1 94 ? -2.721 -3.722 -10.284 1.00 49.31 94 ALA A C 1
ATOM 738 O O . ALA A 1 94 ? -3.932 -3.734 -10.503 1.00 49.31 94 ALA A O 1
ATOM 739 N N . LEU A 1 95 ? -1.875 -3.272 -11.222 1.00 48.25 95 LEU A N 1
ATOM 740 C CA . LEU A 1 95 ? -2.354 -2.452 -12.343 1.00 48.25 95 LEU A CA 1
ATOM 741 C C . LEU A 1 95 ? -2.913 -3.219 -13.547 1.00 48.25 95 LEU A C 1
ATOM 743 O O . LEU A 1 95 ? -3.777 -2.705 -14.255 1.00 48.25 95 LEU A O 1
ATOM 747 N N . LYS A 1 96 ? -2.443 -4.447 -13.802 1.00 45.59 96 LYS A N 1
ATOM 748 C CA . LYS A 1 96 ? -2.872 -5.191 -14.999 1.00 45.59 96 LYS A CA 1
ATOM 749 C C . LYS A 1 96 ? -4.333 -5.642 -14.908 1.00 45.59 96 LYS A C 1
ATOM 751 O O . LYS A 1 96 ? -4.924 -5.905 -15.939 1.00 45.59 96 LYS A O 1
ATOM 756 N N . TRP A 1 97 ? -4.900 -5.699 -13.700 1.00 45.81 97 TRP A N 1
ATOM 757 C CA . TRP A 1 97 ? -6.302 -6.051 -13.459 1.00 45.81 97 TRP A CA 1
ATOM 758 C C . TRP A 1 97 ? -7.234 -4.826 -13.492 1.00 45.81 97 TRP A C 1
ATOM 760 O O . TRP A 1 97 ? -8.344 -4.917 -14.011 1.00 45.81 97 TRP A O 1
ATOM 770 N N . LEU A 1 98 ? -6.762 -3.667 -13.006 1.00 49.56 98 LEU A N 1
ATOM 771 C CA . LEU A 1 98 ? -7.529 -2.412 -12.948 1.00 49.56 98 LEU A CA 1
ATOM 772 C C . LEU A 1 98 ? -7.765 -1.762 -14.322 1.00 49.56 98 LEU A C 1
ATOM 774 O O . LEU A 1 98 ? -8.708 -1.000 -14.479 1.00 49.56 98 LEU A O 1
ATOM 778 N N . LEU A 1 99 ? -6.899 -2.038 -15.303 1.00 44.12 99 LEU A N 1
ATOM 779 C CA . LEU A 1 99 ? -6.970 -1.454 -16.651 1.00 44.12 99 LEU A CA 1
ATOM 780 C C . LEU A 1 99 ? -7.630 -2.372 -17.694 1.00 44.12 99 LEU A C 1
ATOM 782 O O . LEU A 1 99 ? -7.739 -1.990 -18.857 1.00 44.12 99 LEU A O 1
ATOM 786 N N . THR A 1 100 ? -8.031 -3.588 -17.312 1.00 39.69 100 THR A N 1
ATOM 787 C CA . THR A 1 100 ? -8.628 -4.581 -18.227 1.00 39.69 100 THR A CA 1
ATOM 788 C C . THR A 1 100 ? -10.012 -5.070 -17.791 1.00 39.69 100 THR A C 1
ATOM 790 O O . THR A 1 100 ? -10.490 -6.064 -18.336 1.00 39.69 100 THR A O 1
ATOM 793 N N . THR A 1 101 ? -10.639 -4.402 -16.819 1.00 43.72 101 THR A N 1
ATOM 794 C CA . THR A 1 101 ? -12.045 -4.588 -16.418 1.00 43.72 101 THR A CA 1
ATOM 795 C C . THR A 1 101 ? -12.776 -3.270 -16.614 1.00 43.72 101 THR A C 1
ATOM 797 O O . THR A 1 101 ? -13.930 -3.307 -17.089 1.00 43.72 101 THR A O 1
#

Radius of gyration: 14.47 Å; chains: 1; bounding box: 42×29×33 Å

Foldseek 3Di:
DDKDKWKWWWFDDDDDPCCVPDRDTHIWIWIGDPFFIWTAPPVVRDTPDTDGPVQWDKDKDDQPDVVDPVSFIKMWIWGDDPNDTDITITGGDPPVVVVPD

InterPro domains:
  IPR011993 PH-like domain superfamily [G3DSA:2.30.29.30] (2-96)
  IPR051594 KRIT1/FRMD8 [PTHR13283] (4-82)
  IPR057096 KRIT1/FRMD8, FERM domain C-lobe [PF24522] (26-65)

pLDDT: mean 76.27, std 14.99, range [39.69, 94.06]

Secondary structure (DSSP, 8-state):
---EEEEEEEPPPP-SGGGGT----EEEEEEEETTEEEEEETTTTEEEEEEEGGGEEEEEE--SSTT-TTS--EEEEEEEETTEEEEEEEESS-HHHHT--

Organism: Timema californicum (NCBI:txid61474)